Protein AF-A0AAX1QBM5-F1 (afdb_monomer)

Mean predicted aligned error: 14.65 Å

Radius of gyration: 23.43 Å; Cα contacts (8 Å, |Δi|>4): 46; chains: 1; bounding box: 60×43×33 Å

pLDDT: mean 76.25, std 11.76, range [45.41, 92.75]

Sequence (107 aa):
MDGIAGPLTLDKLDQVYKAAQQSREKPAVPEKEESLKETYAMKMCECVGDYQMNQLETIYREARQDKLLKDERWEKKVADKSITVGEVAFLDAILVHRLKCDYILKK

Organism: NCBI:txid135735

Solvent-accessible surface area (backbone atoms only — not comparable to full-atom values): 6271 Å² total; per-residue (Å²): 131,78,91,64,80,46,74,73,53,51,53,52,50,51,51,53,51,53,51,61,58,69,67,55,69,76,76,76,70,59,69,66,65,56,54,50,54,54,52,31,64,36,38,39,69,83,77,45,56,71,70,58,52,54,50,48,52,50,52,54,51,53,35,37,75,72,61,70,48,85,64,70,65,58,59,55,25,57,76,68,57,58,45,24,40,42,58,52,52,52,51,51,53,53,52,54,50,47,55,51,51,55,54,59,74,75,106

Secondary structure (DSSP, 8-state):
------HHHHHHHHHHHHHHHHT-------HHHHHHHHHHHSBHHHHS-HHHHHHHHHHHHHHHHTTS---THHHHHHHTT--BHHHHHHHHHHHHHHHHHHHHHT-

Structure (mmCIF, N/CA/C/O backbone):
data_AF-A0AAX1QBM5-F1
#
_entry.id   AF-A0AAX1QBM5-F1
#
loop_
_atom_site.group_PDB
_atom_site.id
_atom_site.type_symbol
_atom_site.label_atom_id
_atom_site.label_alt_id
_atom_site.label_comp_id
_atom_site.label_asym_id
_atom_site.label_entity_id
_atom_site.label_seq_id
_atom_site.pdbx_PDB_ins_code
_atom_site.Cartn_x
_atom_site.Cartn_y
_atom_site.Cartn_z
_atom_site.occupancy
_atom_site.B_iso_or_equiv
_atom_site.auth_seq_id
_atom_site.auth_comp_id
_atom_site.auth_asym_id
_atom_site.auth_atom_id
_atom_site.pdbx_PDB_model_num
ATOM 1 N N . MET A 1 1 ? 42.457 -31.553 14.629 1.00 45.41 1 MET A N 1
ATOM 2 C CA . MET A 1 1 ? 42.489 -30.248 13.940 1.00 45.41 1 MET A CA 1
ATOM 3 C C . MET A 1 1 ? 41.638 -29.313 14.767 1.00 45.41 1 MET A C 1
ATOM 5 O O . MET A 1 1 ? 40.422 -29.458 14.745 1.00 45.41 1 MET A O 1
ATOM 9 N N . ASP A 1 2 ? 42.261 -28.440 15.551 1.00 57.50 2 ASP A N 1
ATOM 10 C CA . ASP A 1 2 ? 41.534 -27.429 16.315 1.00 57.50 2 ASP A CA 1
ATOM 11 C C . ASP A 1 2 ? 40.987 -26.409 15.321 1.00 57.50 2 ASP A C 1
ATOM 13 O O . ASP A 1 2 ? 41.754 -25.773 14.602 1.00 57.50 2 ASP A O 1
ATOM 17 N N . GLY A 1 3 ? 39.659 -26.330 15.207 1.00 56.22 3 GLY A N 1
ATOM 18 C CA . GLY A 1 3 ? 38.915 -25.531 14.224 1.00 56.22 3 GLY A CA 1
ATOM 19 C C . GLY A 1 3 ? 39.043 -24.013 14.394 1.00 56.22 3 GLY A C 1
ATOM 20 O O . GLY A 1 3 ? 38.091 -23.282 14.143 1.00 56.22 3 GLY A O 1
ATOM 21 N N . ILE A 1 4 ? 40.200 -23.534 14.843 1.00 60.09 4 ILE A N 1
ATOM 22 C CA . ILE A 1 4 ? 40.535 -22.126 14.984 1.00 60.09 4 ILE A CA 1
ATOM 23 C C . ILE A 1 4 ? 41.279 -21.723 13.712 1.00 60.09 4 ILE A C 1
ATOM 25 O O . ILE A 1 4 ? 42.392 -22.180 13.445 1.00 60.09 4 ILE A O 1
ATOM 29 N N . ALA A 1 5 ? 40.650 -20.872 12.903 1.00 61.34 5 ALA A N 1
ATOM 30 C CA . ALA A 1 5 ? 41.299 -20.264 11.751 1.00 61.34 5 ALA A CA 1
ATOM 31 C C . ALA A 1 5 ? 42.477 -19.404 12.240 1.00 61.34 5 ALA A C 1
ATOM 33 O O . ALA A 1 5 ? 42.287 -18.310 12.764 1.00 61.34 5 ALA A O 1
ATOM 34 N N . GLY A 1 6 ? 43.698 -19.927 12.111 1.00 66.62 6 GLY A N 1
ATOM 35 C CA . GLY A 1 6 ? 44.917 -19.184 12.418 1.00 66.62 6 GLY A CA 1
ATOM 36 C C . GLY A 1 6 ? 45.175 -18.052 11.412 1.00 66.62 6 GLY A C 1
ATOM 37 O O . GLY A 1 6 ? 44.524 -17.993 10.365 1.00 66.62 6 GLY A O 1
ATOM 38 N N . PRO A 1 7 ? 46.166 -17.181 11.673 1.00 68.44 7 PRO A N 1
ATOM 39 C CA . PRO A 1 7 ? 46.473 -16.017 10.831 1.00 68.44 7 PRO A CA 1
ATOM 40 C C . PRO A 1 7 ? 46.691 -16.373 9.352 1.00 68.44 7 PRO A C 1
ATOM 42 O O . PRO A 1 7 ? 46.211 -15.684 8.460 1.00 68.44 7 PRO A O 1
ATOM 45 N N . LEU A 1 8 ? 47.313 -17.526 9.088 1.00 69.94 8 LEU A N 1
ATOM 46 C CA . LEU A 1 8 ? 47.537 -18.060 7.739 1.00 69.94 8 LEU A CA 1
ATOM 47 C C . LEU A 1 8 ? 46.241 -18.411 6.986 1.00 69.94 8 LEU A C 1
ATOM 49 O O . LEU A 1 8 ? 46.197 -18.334 5.759 1.00 69.94 8 LEU A O 1
ATOM 53 N N . THR A 1 9 ? 45.194 -18.827 7.700 1.00 69.50 9 THR A N 1
ATOM 54 C CA . THR A 1 9 ? 43.886 -19.148 7.111 1.00 69.50 9 THR A CA 1
ATOM 55 C C . THR A 1 9 ? 43.108 -17.871 6.799 1.00 69.50 9 THR A C 1
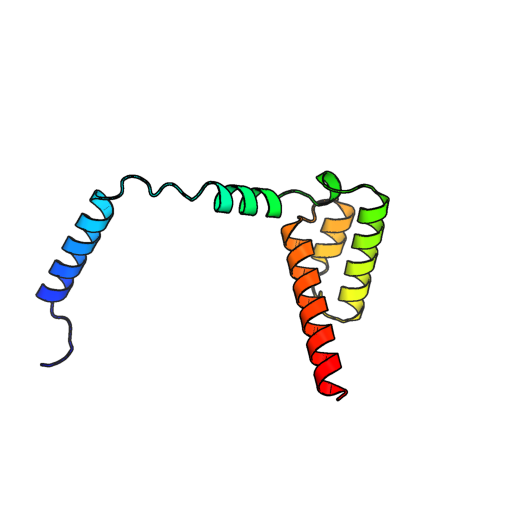ATOM 57 O O . THR A 1 9 ? 42.450 -17.800 5.765 1.00 69.50 9 THR A O 1
ATOM 60 N N . LEU A 1 10 ? 43.235 -16.848 7.651 1.00 70.00 10 LEU A N 1
ATOM 61 C CA . LEU A 1 10 ? 42.652 -15.520 7.439 1.00 70.00 10 LEU A CA 1
ATOM 62 C C . LEU A 1 10 ? 43.292 -14.791 6.249 1.00 70.00 10 LEU A C 1
ATOM 64 O O . LEU A 1 10 ? 42.562 -14.275 5.408 1.00 70.00 10 LEU A O 1
ATOM 68 N N . ASP A 1 11 ? 44.619 -14.839 6.106 1.00 76.62 11 ASP A N 1
ATOM 69 C CA . ASP A 1 11 ? 45.323 -14.225 4.967 1.00 76.62 11 ASP A CA 1
ATOM 70 C C . ASP A 1 11 ? 44.943 -14.865 3.626 1.00 76.62 11 ASP A C 1
ATOM 72 O O . ASP A 1 11 ? 44.772 -14.175 2.618 1.00 76.62 11 ASP A O 1
ATOM 76 N N . LYS A 1 12 ? 44.760 -16.192 3.598 1.00 75.88 12 LYS A N 1
ATOM 77 C CA . LYS A 1 12 ? 44.251 -16.884 2.404 1.00 75.88 12 LYS A CA 1
ATOM 78 C C . LYS A 1 12 ? 42.818 -16.471 2.081 1.00 75.88 12 LYS A C 1
ATOM 80 O O . LYS A 1 12 ? 42.492 -16.315 0.908 1.00 75.88 12 LYS A O 1
ATOM 85 N N . LEU A 1 13 ? 41.975 -16.275 3.096 1.00 71.62 13 LEU A N 1
ATOM 86 C CA . LEU A 1 13 ? 40.603 -15.808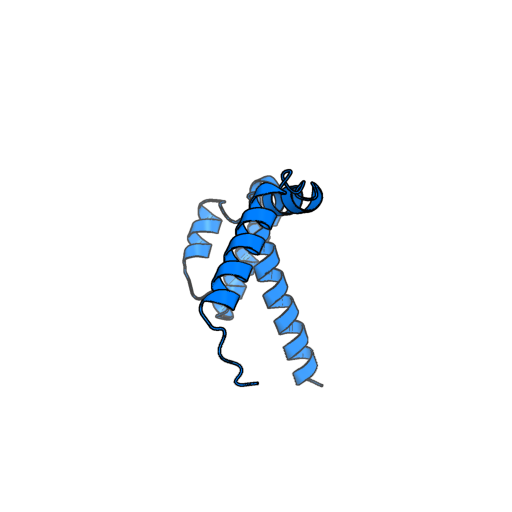 2.905 1.00 71.62 13 LEU A CA 1
ATOM 87 C C . LEU A 1 13 ? 40.571 -14.376 2.343 1.00 71.62 13 LEU A C 1
ATOM 89 O O . LEU A 1 13 ? 39.804 -14.105 1.423 1.00 71.62 13 LEU A O 1
ATOM 93 N N . ASP A 1 14 ? 41.434 -13.488 2.845 1.00 76.00 14 ASP A N 1
ATOM 94 C CA . ASP A 1 14 ? 41.548 -12.098 2.385 1.00 76.00 14 ASP A CA 1
ATOM 95 C C . ASP A 1 14 ? 42.079 -12.008 0.945 1.00 76.00 14 ASP A C 1
ATOM 97 O O . ASP A 1 14 ? 41.543 -11.257 0.128 1.00 76.00 14 ASP A O 1
ATOM 101 N N . GLN A 1 15 ? 43.063 -12.839 0.577 1.00 77.62 15 GLN A N 1
ATOM 102 C CA . GLN A 1 15 ? 43.527 -12.934 -0.813 1.00 77.62 15 GLN A CA 1
ATOM 103 C C . GLN A 1 15 ? 42.438 -13.447 -1.758 1.00 77.62 15 GLN A C 1
ATOM 105 O O . GLN A 1 15 ? 42.253 -12.881 -2.834 1.00 77.62 15 GLN A O 1
ATOM 110 N N . VAL A 1 16 ? 41.687 -14.479 -1.359 1.00 77.38 16 VAL A N 1
ATOM 111 C CA . VAL A 1 16 ? 40.568 -15.007 -2.157 1.00 77.38 16 VAL A CA 1
ATOM 112 C C . VAL A 1 16 ? 39.461 -13.962 -2.295 1.00 77.38 16 VAL A C 1
ATOM 114 O O . VAL A 1 16 ? 38.911 -13.795 -3.381 1.00 77.38 16 VAL A O 1
ATOM 117 N N . TYR A 1 17 ? 39.169 -13.207 -1.234 1.00 69.56 17 TYR A N 1
ATOM 118 C CA . TYR A 1 17 ? 38.182 -12.130 -1.260 1.00 69.56 17 TYR A CA 1
ATOM 119 C C . TYR A 1 17 ? 38.597 -10.989 -2.199 1.00 69.56 17 TYR A C 1
ATOM 121 O O . TYR A 1 17 ? 37.803 -10.554 -3.035 1.00 69.56 17 TYR A O 1
ATOM 129 N N . LYS A 1 18 ? 39.858 -10.545 -2.130 1.00 74.81 18 LYS A N 1
ATOM 130 C CA . LYS A 1 18 ? 40.405 -9.508 -3.021 1.00 74.81 18 LYS A CA 1
ATOM 131 C C . LYS A 1 18 ? 40.457 -9.965 -4.480 1.00 74.81 18 LYS A C 1
ATOM 133 O O . LYS A 1 18 ? 40.082 -9.197 -5.364 1.00 74.81 18 LYS A O 1
ATOM 138 N N . ALA A 1 19 ? 40.835 -11.219 -4.734 1.00 69.25 19 ALA A N 1
ATOM 139 C CA . ALA A 1 19 ? 40.812 -11.806 -6.073 1.00 69.25 19 ALA A CA 1
ATOM 140 C C . ALA A 1 19 ? 39.380 -11.902 -6.632 1.00 69.25 19 ALA A C 1
ATOM 142 O O . ALA A 1 19 ? 39.143 -11.525 -7.777 1.00 69.25 19 ALA A O 1
ATOM 143 N N . ALA A 1 20 ? 38.408 -12.305 -5.805 1.00 63.25 20 ALA A N 1
ATOM 144 C CA . ALA A 1 20 ? 36.994 -12.376 -6.181 1.00 63.25 20 ALA A CA 1
ATOM 145 C C . ALA A 1 20 ? 36.358 -10.995 -6.431 1.00 63.25 20 ALA A C 1
ATOM 147 O O . ALA A 1 20 ? 35.375 -10.888 -7.166 1.00 63.25 20 ALA A O 1
ATOM 148 N N . GLN A 1 21 ? 36.901 -9.931 -5.830 1.00 63.09 21 GLN A N 1
ATOM 149 C CA . GLN A 1 21 ? 36.490 -8.556 -6.115 1.00 63.09 21 GLN A CA 1
ATOM 150 C C . GLN A 1 21 ? 37.118 -8.000 -7.401 1.00 63.09 21 GLN A C 1
ATOM 152 O O . GLN A 1 21 ? 36.455 -7.234 -8.096 1.00 63.09 21 GLN A O 1
ATOM 157 N N . GLN A 1 22 ? 38.348 -8.397 -7.749 1.00 59.03 22 GLN A N 1
ATOM 158 C CA . GLN A 1 22 ? 39.010 -7.963 -8.988 1.00 59.03 22 GLN A CA 1
ATOM 159 C C . GLN A 1 22 ? 38.441 -8.631 -10.249 1.00 59.03 22 GLN A C 1
ATOM 161 O O . GLN A 1 22 ? 38.454 -8.019 -11.311 1.00 59.03 22 GLN A O 1
ATOM 166 N N . SER A 1 23 ? 37.874 -9.835 -10.140 1.00 53.75 23 SER A N 1
ATOM 167 C CA . SER A 1 23 ? 37.198 -10.528 -11.246 1.00 53.75 23 SER A CA 1
ATOM 168 C C . SER A 1 23 ? 35.729 -10.127 -11.439 1.00 53.75 23 SER A C 1
ATOM 170 O O . SER A 1 23 ? 35.003 -10.791 -12.177 1.00 53.75 23 SER A O 1
ATOM 172 N N . ARG A 1 24 ? 35.258 -9.050 -10.794 1.00 52.06 24 ARG A N 1
ATOM 173 C CA . ARG A 1 24 ? 33.950 -8.465 -11.107 1.00 52.06 24 ARG A CA 1
ATOM 174 C C . ARG A 1 24 ? 34.062 -7.590 -12.353 1.00 52.06 24 ARG A C 1
ATOM 176 O O . ARG A 1 24 ? 34.025 -6.364 -12.275 1.00 52.06 24 ARG A O 1
ATOM 183 N N . GLU A 1 25 ? 34.060 -8.229 -13.521 1.00 55.16 25 GLU A N 1
ATOM 184 C CA . GLU A 1 25 ? 33.153 -7.726 -14.553 1.00 55.16 25 GLU A CA 1
ATOM 185 C C . GLU A 1 25 ? 31.794 -7.546 -13.870 1.00 55.16 25 GLU A C 1
ATOM 187 O O . GLU A 1 25 ? 31.331 -8.445 -13.159 1.00 55.16 25 GLU A O 1
ATOM 192 N N . LYS A 1 26 ? 31.230 -6.334 -13.956 1.00 56.47 26 LYS A N 1
ATOM 193 C CA . LYS A 1 26 ? 29.931 -6.008 -13.359 1.00 56.47 26 LYS A CA 1
ATOM 194 C C . LYS A 1 26 ? 28.980 -7.174 -13.640 1.00 56.47 26 LYS A C 1
ATOM 196 O O . LYS A 1 26 ? 28.749 -7.448 -14.817 1.00 56.47 26 LYS A O 1
ATOM 201 N N . PRO A 1 27 ? 28.427 -7.854 -12.620 1.00 47.16 27 PRO A N 1
ATOM 202 C CA . PRO A 1 27 ? 27.357 -8.786 -12.896 1.00 47.16 27 PRO A CA 1
ATOM 203 C C . PRO A 1 27 ? 26.247 -7.944 -13.517 1.00 47.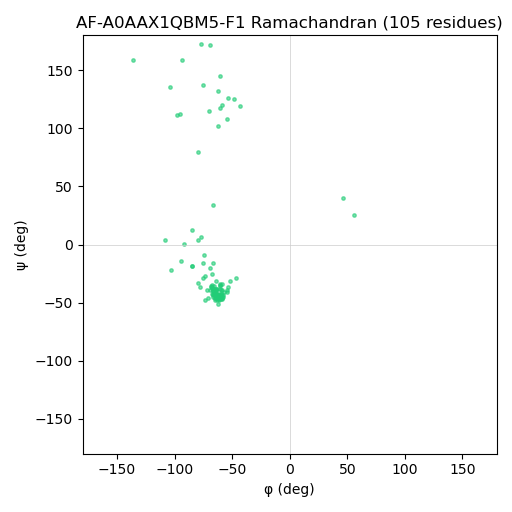16 27 PRO A C 1
ATOM 205 O O . PRO A 1 27 ? 25.780 -6.986 -12.897 1.00 47.16 27 PRO A O 1
ATOM 208 N N . ALA A 1 28 ? 25.908 -8.239 -14.772 1.00 55.12 28 ALA A N 1
ATOM 209 C CA . ALA A 1 28 ? 24.699 -7.726 -15.378 1.00 55.12 28 ALA A CA 1
ATOM 210 C C . ALA A 1 28 ? 23.566 -8.134 -14.436 1.00 55.12 28 ALA A C 1
ATOM 212 O O . ALA A 1 28 ? 23.268 -9.321 -14.286 1.00 55.12 28 ALA A O 1
ATOM 213 N N . VAL A 1 29 ? 23.013 -7.155 -13.719 1.00 55.31 29 VAL A N 1
ATOM 214 C CA . VAL A 1 29 ? 21.747 -7.332 -13.019 1.00 55.31 29 VAL A CA 1
ATOM 215 C C . VAL A 1 29 ? 20.787 -7.827 -14.099 1.00 55.31 29 VAL A C 1
ATOM 217 O O . VAL A 1 29 ? 20.745 -7.219 -15.171 1.00 55.31 29 VAL A O 1
ATOM 220 N N . PRO A 1 30 ? 20.098 -8.966 -13.920 1.00 54.47 30 PRO A N 1
ATOM 221 C CA . PRO A 1 30 ? 19.167 -9.417 -14.938 1.00 54.47 30 PRO A CA 1
ATOM 222 C C . PRO A 1 30 ? 18.139 -8.296 -15.116 1.00 54.47 30 PRO A C 1
ATOM 224 O O . PRO A 1 30 ? 17.473 -7.942 -14.148 1.00 54.47 30 PRO A O 1
ATOM 227 N N . GLU A 1 31 ? 18.019 -7.730 -16.323 1.00 59.03 31 GLU A N 1
ATOM 228 C CA . GLU A 1 31 ? 17.173 -6.556 -16.637 1.00 59.03 31 GLU A CA 1
ATOM 229 C C . GLU A 1 31 ? 15.751 -6.665 -16.045 1.00 59.03 31 GLU A C 1
ATOM 231 O O . GLU A 1 31 ? 15.125 -5.676 -15.664 1.00 59.03 31 GLU A O 1
ATOM 236 N N . LYS A 1 32 ? 15.250 -7.896 -15.880 1.00 59.69 32 LYS A N 1
ATOM 237 C CA . LYS A 1 32 ? 13.981 -8.201 -15.207 1.00 59.69 32 LYS A CA 1
ATOM 238 C C . LYS A 1 32 ? 13.906 -7.753 -13.746 1.00 59.69 32 LYS A C 1
ATOM 240 O O . LYS A 1 32 ? 12.867 -7.255 -13.326 1.00 59.69 32 LYS A O 1
ATOM 245 N N . GLU A 1 33 ? 14.951 -7.952 -12.955 1.00 62.25 33 GLU A N 1
ATOM 246 C CA . GLU A 1 33 ? 14.931 -7.655 -11.519 1.00 62.25 33 GLU A CA 1
ATOM 247 C C . GLU A 1 33 ? 15.014 -6.144 -11.252 1.00 62.25 33 GLU A C 1
ATOM 249 O O . GLU A 1 33 ? 14.438 -5.646 -10.284 1.00 62.25 33 GLU A O 1
ATOM 254 N N . GLU A 1 34 ? 15.661 -5.407 -12.155 1.00 68.25 34 GLU A N 1
ATOM 255 C CA . GLU A 1 34 ? 15.701 -3.944 -12.153 1.00 68.25 34 GLU A CA 1
ATOM 256 C C . GLU A 1 34 ? 14.328 -3.365 -12.542 1.00 68.25 34 GLU A C 1
ATOM 258 O O . GLU A 1 34 ? 13.759 -2.585 -11.778 1.00 68.25 34 GLU A O 1
ATOM 263 N N . SER A 1 35 ? 13.701 -3.889 -13.605 1.00 76.25 35 SER A N 1
ATOM 264 C CA . SER A 1 35 ? 12.352 -3.471 -14.034 1.00 76.25 35 SER A CA 1
ATOM 265 C C . SER A 1 35 ? 11.251 -3.707 -12.983 1.00 76.25 35 SER A C 1
ATOM 267 O O . SER A 1 35 ? 10.310 -2.920 -12.852 1.00 76.25 35 SER A O 1
ATOM 269 N N . LEU A 1 36 ? 11.363 -4.774 -12.183 1.00 79.75 36 LEU A N 1
ATOM 270 C CA . LEU A 1 36 ? 10.419 -5.073 -11.100 1.00 79.75 36 LEU A CA 1
ATOM 271 C C . LEU A 1 36 ? 10.576 -4.108 -9.921 1.00 79.75 36 LEU A C 1
ATOM 273 O O . LEU A 1 36 ? 9.581 -3.676 -9.341 1.00 79.75 36 LEU A O 1
ATOM 277 N N . LYS A 1 37 ? 11.815 -3.746 -9.573 1.00 83.88 37 LYS A N 1
ATOM 278 C CA . LYS A 1 37 ? 12.088 -2.756 -8.522 1.00 83.88 37 LYS A CA 1
ATOM 279 C C . LYS A 1 37 ? 11.568 -1.380 -8.910 1.00 83.88 37 LYS A C 1
ATOM 281 O O . LYS A 1 37 ? 10.939 -0.724 -8.083 1.00 83.88 37 LYS A O 1
ATOM 286 N N . GLU A 1 38 ? 11.782 -0.980 -10.159 1.00 85.69 38 GLU A N 1
ATOM 287 C CA . GLU A 1 38 ? 11.220 0.254 -10.710 1.00 85.69 38 GLU A CA 1
ATOM 288 C C . GLU A 1 38 ? 9.693 0.233 -10.642 1.00 85.69 38 GLU A C 1
ATOM 290 O O . GLU A 1 38 ? 9.085 1.165 -10.119 1.00 85.69 38 GLU A O 1
ATOM 295 N N . THR A 1 39 ? 9.076 -0.879 -11.051 1.00 86.12 39 THR A N 1
ATOM 296 C CA . THR A 1 39 ? 7.620 -1.053 -10.996 1.00 86.12 39 THR A CA 1
ATOM 297 C C . THR A 1 39 ? 7.072 -0.906 -9.578 1.00 86.12 39 THR A C 1
ATOM 299 O O . THR A 1 39 ? 6.082 -0.210 -9.370 1.00 86.12 39 THR A O 1
ATOM 302 N N . TYR A 1 40 ? 7.719 -1.507 -8.577 1.00 88.12 40 TYR A N 1
ATOM 303 C CA . TYR A 1 40 ? 7.279 -1.392 -7.184 1.00 88.12 40 TYR A CA 1
ATOM 304 C C . TYR A 1 40 ? 7.472 -0.001 -6.577 1.00 88.12 40 TYR A C 1
ATOM 306 O O . TYR A 1 40 ? 6.811 0.319 -5.582 1.00 88.12 40 TYR A O 1
ATOM 314 N N . ALA A 1 41 ? 8.345 0.818 -7.160 1.00 90.12 41 ALA A N 1
ATOM 315 C CA . ALA A 1 41 ? 8.556 2.201 -6.756 1.00 90.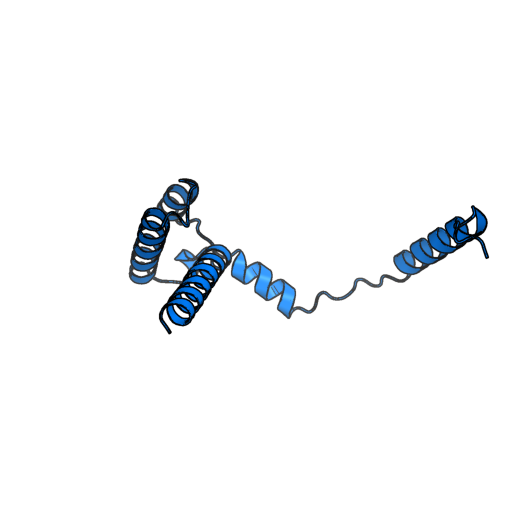12 41 ALA A CA 1
ATOM 316 C C . ALA A 1 41 ? 7.564 3.180 -7.408 1.00 90.12 41 ALA A C 1
ATOM 318 O O . ALA A 1 41 ? 7.388 4.281 -6.884 1.00 90.12 41 ALA A O 1
ATOM 319 N N . MET A 1 42 ? 6.900 2.794 -8.505 1.00 91.19 42 MET A N 1
ATOM 320 C CA . MET A 1 42 ? 5.899 3.635 -9.171 1.00 91.19 42 MET A CA 1
ATOM 321 C C . MET A 1 42 ? 4.730 3.957 -8.243 1.00 91.19 42 MET A C 1
ATOM 323 O O . MET A 1 42 ? 4.308 3.116 -7.438 1.00 91.19 42 MET A O 1
ATOM 327 N N . LYS A 1 43 ? 4.175 5.166 -8.371 1.00 91.44 43 LYS A N 1
ATOM 328 C CA . LYS A 1 43 ? 2.996 5.554 -7.596 1.00 91.44 43 LYS A CA 1
ATOM 329 C C . LYS A 1 43 ? 1.765 4.887 -8.177 1.00 91.44 43 LYS A C 1
ATOM 331 O O . LYS A 1 43 ? 1.546 4.897 -9.383 1.00 91.44 43 LYS A O 1
ATOM 336 N N . MET A 1 44 ? 0.898 4.382 -7.310 1.00 88.94 44 MET A N 1
ATOM 337 C CA . MET A 1 44 ? -0.297 3.670 -7.748 1.00 88.94 44 MET A CA 1
ATOM 338 C C . MET A 1 44 ? -1.212 4.559 -8.603 1.00 88.94 44 MET A C 1
ATOM 340 O O . MET A 1 44 ? -1.760 4.094 -9.597 1.00 88.94 44 MET A O 1
ATOM 344 N N . CYS A 1 45 ? -1.301 5.857 -8.296 1.00 87.62 45 CYS A N 1
ATOM 345 C CA . CYS A 1 45 ? -2.092 6.815 -9.074 1.00 87.62 45 CYS A CA 1
ATOM 346 C C . CYS A 1 45 ? -1.572 7.064 -10.499 1.00 87.62 45 CYS A C 1
ATOM 348 O O . CYS A 1 45 ? -2.292 7.635 -11.308 1.00 87.62 45 CYS A O 1
ATOM 350 N N . GLU A 1 46 ? -0.331 6.679 -10.807 1.00 88.38 46 GLU A N 1
ATOM 351 C CA . GLU A 1 46 ? 0.228 6.730 -12.165 1.00 88.38 46 GLU A CA 1
ATOM 352 C C . GLU A 1 46 ? -0.153 5.473 -12.965 1.00 88.38 46 GLU A C 1
ATOM 354 O O . GLU A 1 46 ? -0.100 5.476 -14.193 1.00 88.38 46 GLU A O 1
ATOM 359 N N . CYS A 1 47 ? -0.563 4.404 -12.276 1.00 85.81 47 CYS A N 1
ATOM 360 C CA . CYS A 1 47 ? -0.893 3.109 -12.865 1.00 85.81 47 CYS A CA 1
ATOM 361 C C . CYS A 1 47 ? -2.404 2.853 -12.976 1.00 85.81 47 CYS A C 1
ATOM 363 O O . CYS A 1 47 ? -2.815 1.997 -13.759 1.00 85.81 47 CYS A O 1
ATOM 365 N N . VAL A 1 48 ? -3.238 3.542 -12.187 1.00 84.06 48 VAL A N 1
ATOM 366 C CA . VAL A 1 48 ? -4.689 3.304 -12.134 1.00 84.06 48 VAL A CA 1
ATOM 367 C C . VAL A 1 48 ? -5.505 4.596 -12.138 1.00 84.06 48 VAL A C 1
ATOM 369 O O . VAL A 1 48 ? -5.011 5.663 -11.788 1.00 84.06 48 VAL A O 1
ATOM 372 N N . GLY A 1 49 ? -6.779 4.492 -12.524 1.00 83.56 49 GLY A N 1
ATOM 373 C CA . GLY A 1 49 ? -7.719 5.613 -12.510 1.00 83.56 49 GLY A CA 1
ATOM 374 C C . GLY A 1 49 ? -8.252 5.959 -11.114 1.00 83.56 49 GLY A C 1
ATOM 375 O O . GLY A 1 49 ? -8.058 5.230 -10.139 1.00 83.56 49 GLY A O 1
ATOM 376 N N . ASP A 1 50 ? -8.987 7.070 -11.028 1.00 82.38 50 ASP A N 1
ATOM 377 C CA . ASP A 1 50 ? -9.508 7.601 -9.758 1.00 82.38 50 ASP A CA 1
ATOM 378 C C . ASP A 1 50 ? -10.447 6.625 -9.029 1.00 82.38 50 ASP A C 1
ATOM 380 O O . ASP A 1 50 ? -10.426 6.540 -7.803 1.00 82.38 50 ASP A O 1
ATOM 384 N N . TYR A 1 51 ? -11.239 5.835 -9.764 1.00 82.06 51 TYR A N 1
ATOM 385 C CA . TYR A 1 51 ? -12.101 4.814 -9.158 1.00 82.06 51 TYR A CA 1
ATOM 386 C C . TYR A 1 51 ? -11.286 3.779 -8.373 1.00 82.06 51 TYR A C 1
ATOM 388 O O . TYR A 1 51 ? -11.611 3.464 -7.229 1.00 82.06 51 TYR A O 1
ATOM 396 N N . GLN A 1 52 ? -10.206 3.276 -8.968 1.00 83.06 52 GLN A N 1
ATOM 397 C CA . GLN A 1 52 ? -9.321 2.305 -8.334 1.00 83.06 52 GLN A CA 1
ATOM 398 C C . GLN A 1 52 ? -8.564 2.922 -7.152 1.00 83.06 52 GLN A C 1
ATOM 400 O O . GLN A 1 52 ? -8.369 2.249 -6.142 1.00 83.06 52 GLN A O 1
ATOM 405 N N . MET A 1 53 ? -8.196 4.204 -7.229 1.00 85.12 53 MET A N 1
ATOM 406 C CA . MET A 1 53 ? -7.604 4.918 -6.093 1.00 85.12 53 MET A CA 1
ATOM 407 C C . MET A 1 53 ? -8.575 5.047 -4.909 1.00 85.12 53 MET A C 1
ATOM 409 O O . MET A 1 53 ? -8.168 4.855 -3.766 1.00 85.12 53 MET A O 1
ATOM 413 N N . ASN A 1 54 ? -9.864 5.286 -5.160 1.00 84.44 54 ASN A N 1
ATOM 414 C CA . ASN A 1 54 ? -10.881 5.329 -4.100 1.00 84.44 54 ASN A CA 1
ATOM 415 C C . ASN A 1 54 ? -11.125 3.947 -3.464 1.00 84.44 54 ASN A C 1
ATOM 417 O O . ASN A 1 54 ? -11.350 3.834 -2.255 1.00 84.44 54 ASN A O 1
ATOM 421 N N . GLN A 1 55 ? -11.054 2.878 -4.265 1.00 83.44 55 GLN A N 1
ATOM 422 C CA . GLN A 1 55 ? -11.088 1.507 -3.746 1.00 83.44 55 GLN A CA 1
ATOM 423 C C . GLN A 1 55 ? -9.874 1.230 -2.853 1.00 83.44 55 GLN A C 1
ATOM 425 O O . GLN A 1 55 ? 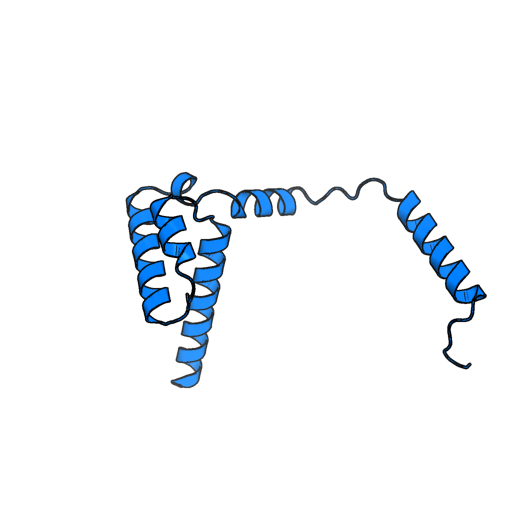-10.020 0.678 -1.765 1.00 83.44 55 GLN A O 1
ATOM 430 N N . LEU A 1 56 ? -8.688 1.685 -3.265 1.00 85.12 56 LEU A N 1
ATOM 431 C CA . LEU A 1 56 ? -7.469 1.549 -2.476 1.00 85.12 56 LEU A CA 1
ATOM 432 C C . LEU A 1 56 ? -7.599 2.228 -1.109 1.00 85.12 56 LEU A C 1
ATOM 434 O O . LEU A 1 56 ? -7.284 1.627 -0.088 1.00 85.12 56 LEU A O 1
ATOM 438 N N . GLU A 1 57 ? -8.112 3.456 -1.070 1.00 85.00 57 GLU A N 1
ATOM 439 C CA . GLU A 1 57 ? -8.351 4.164 0.188 1.00 85.00 57 GLU A CA 1
ATOM 440 C C . GLU A 1 57 ? -9.280 3.377 1.127 1.00 85.00 57 GLU A C 1
ATOM 442 O O . GLU A 1 57 ? -9.022 3.297 2.329 1.00 85.00 57 GLU A O 1
ATOM 447 N N . THR A 1 58 ? -10.329 2.754 0.584 1.00 85.31 58 THR A N 1
ATOM 448 C CA . THR A 1 58 ? -11.242 1.894 1.353 1.00 85.31 58 THR A CA 1
ATOM 449 C C . THR A 1 58 ? -10.509 0.695 1.959 1.00 85.31 58 THR A C 1
ATOM 451 O O . THR A 1 58 ? -10.601 0.478 3.166 1.00 85.31 58 THR A O 1
ATOM 454 N N . ILE A 1 59 ? -9.699 -0.014 1.166 1.00 83.88 59 ILE A N 1
ATOM 455 C CA . ILE A 1 59 ? -8.914 -1.174 1.627 1.00 83.88 59 ILE A CA 1
ATOM 456 C C . ILE A 1 59 ? -7.980 -0.786 2.781 1.00 83.88 59 ILE A C 1
ATOM 458 O O . ILE A 1 59 ? -7.881 -1.495 3.783 1.00 83.88 59 ILE A O 1
ATOM 462 N N . TYR A 1 60 ? -7.303 0.358 2.679 1.00 85.31 60 TYR A N 1
ATOM 463 C CA . TYR A 1 60 ? -6.414 0.817 3.745 1.00 85.31 60 TYR A CA 1
ATOM 464 C C . TYR A 1 60 ? -7.176 1.225 5.021 1.00 85.31 60 TYR A C 1
ATOM 466 O O . TYR A 1 60 ? -6.704 0.941 6.127 1.00 85.31 60 TYR A O 1
ATOM 474 N N . ARG A 1 61 ? -8.370 1.830 4.899 1.00 84.31 61 ARG A N 1
ATOM 475 C CA . ARG A 1 61 ? -9.245 2.109 6.055 1.00 84.31 61 ARG A CA 1
ATOM 476 C C . ARG A 1 61 ? -9.662 0.823 6.766 1.00 84.31 61 ARG A C 1
ATOM 478 O O . ARG A 1 61 ? -9.566 0.759 7.991 1.00 84.31 61 ARG A O 1
ATOM 485 N N . GLU A 1 62 ? -10.087 -0.193 6.021 1.00 83.69 62 GLU A N 1
ATOM 486 C CA . GLU A 1 62 ? -10.458 -1.505 6.568 1.00 83.69 62 GLU A CA 1
ATOM 487 C C . GLU A 1 62 ? -9.258 -2.170 7.257 1.00 83.69 62 GLU A C 1
ATOM 489 O O . GLU A 1 62 ? -9.347 -2.586 8.413 1.00 83.69 62 GLU A O 1
ATOM 494 N N . ALA A 1 63 ? -8.079 -2.137 6.628 1.00 82.56 63 ALA A N 1
ATOM 495 C CA . ALA A 1 63 ? -6.852 -2.641 7.238 1.00 82.56 63 ALA A CA 1
ATOM 496 C C . ALA A 1 63 ? -6.502 -1.923 8.561 1.00 82.56 63 ALA A C 1
ATOM 498 O O . ALA A 1 63 ? -5.988 -2.542 9.500 1.00 82.56 63 ALA A O 1
ATOM 499 N N . ARG A 1 64 ? -6.794 -0.622 8.696 1.00 82.06 64 ARG A N 1
ATOM 500 C CA . ARG A 1 64 ? -6.636 0.093 9.976 1.00 82.06 64 ARG A CA 1
ATOM 501 C C . ARG A 1 64 ? -7.632 -0.400 11.030 1.00 82.06 64 ARG A C 1
ATOM 503 O O . ARG A 1 64 ? -7.229 -0.606 12.177 1.00 82.06 64 ARG A O 1
ATOM 510 N N . GLN A 1 65 ? -8.896 -0.620 10.665 1.00 81.75 65 GLN A N 1
ATOM 511 C CA . GLN A 1 65 ? -9.915 -1.166 11.576 1.00 81.75 65 GLN A CA 1
ATOM 512 C C . GLN A 1 65 ? -9.519 -2.555 12.099 1.00 81.75 65 GLN A C 1
ATOM 514 O O . GLN A 1 65 ? -9.609 -2.816 13.301 1.00 81.75 65 GLN A O 1
ATOM 519 N N . ASP A 1 66 ? -8.934 -3.380 11.233 1.00 77.88 66 ASP A N 1
ATOM 520 C CA . ASP A 1 66 ? -8.413 -4.713 11.555 1.00 77.88 66 ASP A CA 1
ATOM 521 C C . ASP A 1 66 ? -7.065 -4.699 12.298 1.00 77.88 66 ASP A C 1
ATOM 523 O O . ASP A 1 66 ? -6.440 -5.746 12.529 1.00 77.88 66 ASP A O 1
ATOM 527 N N . LYS A 1 67 ? -6.589 -3.503 12.679 1.00 81.44 67 LYS A N 1
ATOM 528 C CA . LYS A 1 67 ? -5.321 -3.258 13.384 1.00 81.44 67 LYS A CA 1
ATOM 529 C C . LYS A 1 67 ? -4.101 -3.829 12.645 1.00 81.44 67 LYS A C 1
ATOM 531 O O . LYS A 1 67 ? -3.083 -4.133 13.276 1.00 81.44 67 LYS A O 1
ATOM 536 N N . LEU A 1 68 ? -4.201 -3.983 11.321 1.00 77.38 68 LEU A N 1
ATOM 537 C CA . LEU A 1 68 ? -3.096 -4.364 10.436 1.00 77.38 68 LEU A CA 1
ATOM 538 C C . LEU A 1 68 ? -2.133 -3.201 10.261 1.00 77.38 68 LEU A C 1
ATOM 540 O O . LEU A 1 68 ? -0.923 -3.351 10.417 1.00 77.38 68 LEU A O 1
ATOM 544 N N . LEU A 1 69 ? -2.698 -2.031 9.982 1.00 77.94 69 LEU A N 1
ATOM 545 C CA . LEU A 1 69 ? -1.963 -0.787 9.880 1.00 77.94 69 LEU A CA 1
ATOM 546 C C . LEU A 1 69 ? -2.098 -0.044 11.203 1.00 77.94 69 LEU A C 1
ATOM 548 O O . LEU A 1 69 ? -3.178 0.405 11.579 1.00 77.94 69 LEU A O 1
ATOM 552 N N . LYS A 1 70 ? -0.985 0.045 11.930 1.00 75.31 70 LYS A N 1
ATOM 553 C CA . LYS A 1 70 ? -0.909 0.757 13.214 1.00 75.31 70 LYS A CA 1
ATOM 554 C C . LYS A 1 70 ? -0.430 2.202 13.069 1.00 75.31 70 LYS A C 1
ATOM 556 O O . LYS A 1 70 ? -0.537 2.965 14.019 1.00 75.31 70 LYS A O 1
ATOM 561 N N . ASP A 1 71 ? 0.125 2.547 11.912 1.00 78.19 71 ASP A N 1
ATOM 562 C CA . ASP A 1 71 ? 0.758 3.836 11.638 1.00 78.19 71 ASP A CA 1
ATOM 563 C C . ASP A 1 71 ? -0.168 4.713 10.782 1.00 78.19 71 ASP A C 1
ATOM 565 O O . ASP A 1 71 ? -0.722 4.232 9.801 1.00 78.19 71 ASP A O 1
ATOM 569 N N . GLU A 1 72 ? -0.317 5.994 11.117 1.00 77.75 72 GLU A N 1
ATOM 570 C CA . GLU A 1 72 ? -1.126 6.967 10.363 1.00 77.75 72 GLU A CA 1
ATOM 571 C C . GLU A 1 72 ? -0.459 7.415 9.057 1.00 77.75 72 GLU A C 1
ATOM 573 O O . GLU A 1 72 ? -1.085 8.066 8.219 1.00 77.75 72 GLU A O 1
ATOM 578 N N . ARG A 1 73 ? 0.812 7.045 8.840 1.00 83.19 73 ARG A N 1
ATOM 579 C CA . ARG A 1 73 ? 1.552 7.359 7.609 1.00 83.19 73 ARG A CA 1
ATOM 580 C C . ARG A 1 73 ? 0.809 6.963 6.336 1.00 83.19 73 ARG A C 1
ATOM 582 O O . ARG A 1 73 ? 0.995 7.637 5.326 1.00 83.19 73 ARG A O 1
ATOM 589 N N . TRP A 1 74 ? -0.008 5.908 6.353 1.00 82.94 74 TRP A N 1
ATOM 590 C CA . TRP A 1 74 ? -0.746 5.500 5.158 1.00 82.94 74 TRP A CA 1
ATOM 591 C C . TRP A 1 74 ? -1.817 6.522 4.758 1.00 82.94 74 TRP A C 1
ATOM 593 O O . TRP A 1 74 ? -1.952 6.780 3.570 1.00 82.94 74 TRP A O 1
ATOM 603 N N . GLU A 1 75 ? -2.512 7.164 5.706 1.00 83.44 75 GLU A N 1
ATOM 604 C CA . GLU A 1 75 ? -3.547 8.170 5.399 1.00 83.44 75 GLU A CA 1
ATOM 605 C C . GLU A 1 75 ? -2.929 9.368 4.693 1.00 83.44 75 GLU A C 1
ATOM 607 O O . GLU A 1 75 ? -3.421 9.814 3.657 1.00 83.44 75 GLU A O 1
ATOM 612 N N . LYS A 1 76 ? -1.778 9.822 5.200 1.00 88.44 76 LYS A N 1
ATOM 613 C CA . LYS A 1 76 ? -1.000 10.871 4.548 1.00 88.44 76 LYS A CA 1
ATOM 614 C C . LYS A 1 76 ? -0.570 10.452 3.141 1.00 88.44 76 LYS A C 1
ATOM 616 O O . LYS A 1 76 ? -0.675 11.240 2.210 1.00 88.44 76 LYS A O 1
ATOM 621 N N . LYS A 1 77 ? -0.130 9.205 2.957 1.00 88.38 77 LYS A N 1
ATOM 622 C CA . LYS A 1 77 ? 0.272 8.709 1.636 1.00 88.38 77 LYS A CA 1
ATOM 623 C C . LYS A 1 77 ? -0.892 8.584 0.652 1.00 88.38 77 LYS A C 1
ATOM 625 O O . LYS A 1 77 ? -0.685 8.870 -0.525 1.00 88.38 77 LYS A O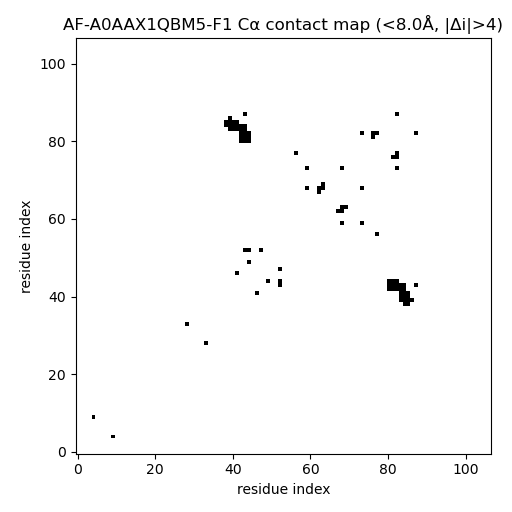 1
ATOM 630 N N . VAL A 1 78 ? -2.086 8.184 1.101 1.00 85.00 78 VAL A N 1
ATOM 631 C CA . VAL A 1 78 ? -3.302 8.192 0.267 1.00 85.00 78 VAL A CA 1
ATOM 632 C C . VAL A 1 78 ? -3.627 9.625 -0.150 1.00 85.00 78 VAL A C 1
ATOM 634 O O . VAL A 1 78 ? -3.781 9.886 -1.343 1.00 85.00 78 VAL A O 1
ATOM 637 N N . ALA A 1 79 ? -3.677 10.553 0.813 1.00 85.38 79 ALA A N 1
ATOM 638 C CA . ALA A 1 79 ? -4.009 11.956 0.571 1.00 85.38 79 ALA A CA 1
ATOM 639 C C . ALA A 1 79 ? -3.018 12.625 -0.395 1.00 85.38 79 ALA A C 1
ATOM 641 O O . ALA A 1 79 ? -3.424 13.278 -1.355 1.00 85.38 79 ALA A O 1
ATOM 642 N N . ASP A 1 80 ? -1.722 12.378 -0.200 1.00 89.94 80 ASP A N 1
ATOM 643 C CA . ASP A 1 80 ? -0.643 12.906 -1.040 1.00 89.94 80 ASP A CA 1
ATOM 644 C C . ASP A 1 80 ? -0.466 12.109 -2.355 1.00 89.94 80 ASP A C 1
ATOM 646 O O . ASP A 1 80 ? 0.476 12.364 -3.110 1.00 89.94 80 ASP A O 1
ATOM 650 N N . LYS A 1 81 ? -1.327 11.110 -2.626 1.00 85.25 81 LYS A N 1
ATOM 651 C CA . LYS A 1 81 ? -1.244 10.169 -3.762 1.00 85.25 81 LYS A CA 1
ATOM 652 C C . LYS A 1 81 ? 0.169 9.588 -3.960 1.00 85.25 81 LYS A C 1
ATOM 654 O O . LYS A 1 81 ? 0.657 9.454 -5.078 1.00 85.25 81 LYS A O 1
ATOM 659 N N . SER A 1 82 ? 0.852 9.264 -2.863 1.00 90.50 82 SER A N 1
ATOM 660 C CA . SER A 1 82 ? 2.252 8.807 -2.849 1.00 90.50 82 SER A CA 1
ATOM 661 C C . SER A 1 82 ? 2.430 7.320 -2.531 1.00 90.50 82 SER A C 1
ATOM 663 O O . SER A 1 82 ? 3.565 6.855 -2.448 1.00 90.50 82 SER A O 1
ATOM 665 N N . ILE A 1 83 ? 1.334 6.568 -2.377 1.00 90.69 83 ILE A N 1
ATOM 666 C CA . ILE A 1 83 ? 1.381 5.108 -2.214 1.00 90.69 83 ILE A CA 1
ATOM 667 C C . ILE A 1 83 ? 1.975 4.466 -3.461 1.00 90.69 83 ILE A C 1
ATOM 669 O O . ILE A 1 83 ? 1.537 4.758 -4.577 1.00 90.69 83 ILE A O 1
ATOM 673 N N . THR A 1 84 ? 2.933 3.562 -3.267 1.00 92.75 84 THR A N 1
ATOM 674 C CA . THR A 1 84 ? 3.558 2.837 -4.376 1.00 92.75 84 THR A CA 1
ATOM 675 C C . THR A 1 84 ? 2.893 1.493 -4.651 1.00 92.75 84 THR A C 1
ATOM 677 O O . THR A 1 84 ? 2.268 0.897 -3.772 1.00 92.75 84 THR A O 1
ATOM 680 N N . VAL A 1 85 ? 3.076 0.968 -5.865 1.00 88.50 85 VAL A N 1
ATOM 681 C CA . VAL A 1 85 ? 2.598 -0.371 -6.258 1.00 88.50 85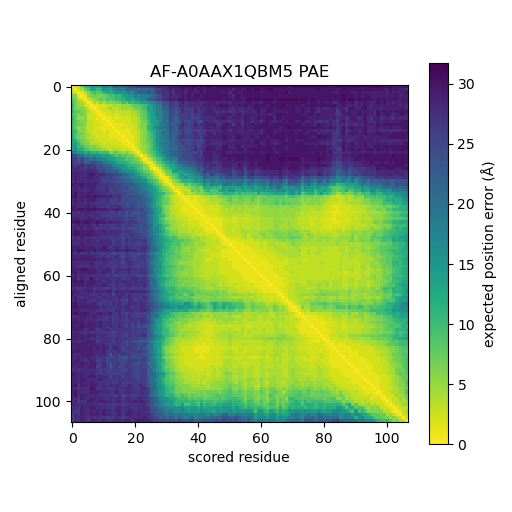 VAL A CA 1
ATOM 682 C C . VAL A 1 85 ? 3.112 -1.453 -5.298 1.00 88.50 85 VAL A C 1
ATOM 684 O O . VAL A 1 85 ? 2.370 -2.365 -4.935 1.00 88.50 85 VAL A O 1
ATOM 687 N N . GLY A 1 86 ? 4.364 -1.345 -4.840 1.00 87.50 86 GLY A N 1
ATOM 688 C CA . GLY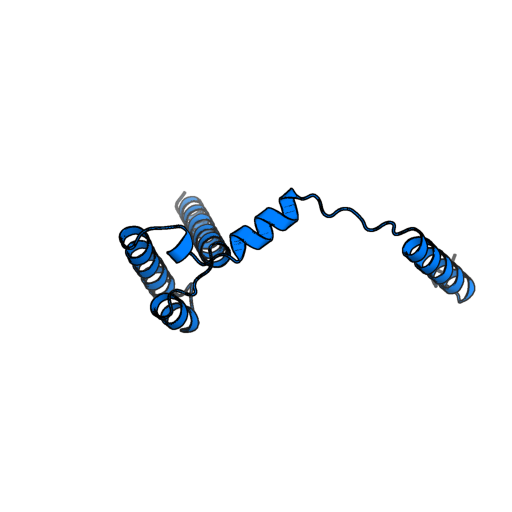 A 1 86 ? 4.949 -2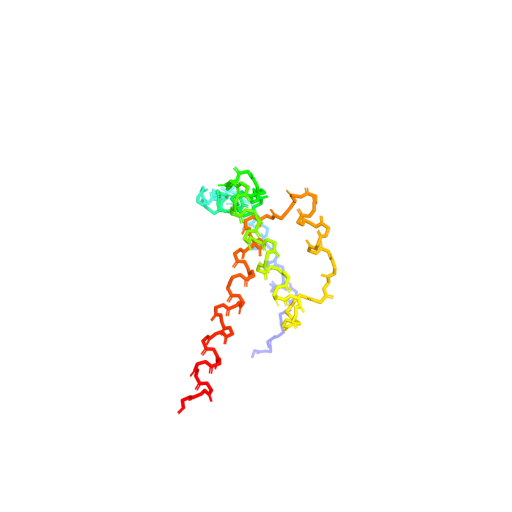.289 -3.884 1.00 87.50 86 GLY A CA 1
ATOM 689 C C . GLY A 1 86 ? 4.258 -2.286 -2.520 1.00 87.50 86 GLY A C 1
ATOM 690 O O . GLY A 1 86 ? 4.055 -3.349 -1.934 1.00 87.50 86 GLY A O 1
ATOM 691 N N . GLU A 1 87 ? 3.847 -1.116 -2.026 1.00 88.56 87 GLU A N 1
ATOM 692 C CA . GLU A 1 87 ? 3.121 -1.008 -0.755 1.00 88.56 87 GLU A CA 1
ATOM 693 C C . GLU A 1 87 ? 1.732 -1.646 -0.836 1.00 88.56 87 GLU A C 1
ATOM 695 O O . GLU A 1 87 ? 1.325 -2.345 0.094 1.00 88.56 87 GLU A O 1
ATOM 700 N N . VAL A 1 88 ? 1.037 -1.462 -1.962 1.00 88.00 88 VAL A N 1
ATOM 701 C CA . VAL A 1 88 ? -0.263 -2.100 -2.213 1.00 88.00 88 VAL A CA 1
ATOM 702 C C . VAL A 1 88 ? -0.117 -3.617 -2.298 1.00 88.00 88 VAL A C 1
ATOM 704 O O . VAL A 1 88 ? -0.854 -4.341 -1.632 1.00 88.00 88 VAL A O 1
ATOM 707 N N . ALA A 1 89 ? 0.861 -4.106 -3.066 1.00 85.81 89 ALA A N 1
ATOM 708 C CA . ALA A 1 89 ? 1.115 -5.537 -3.217 1.00 85.81 89 ALA A CA 1
ATOM 709 C C . ALA A 1 89 ? 1.466 -6.209 -1.879 1.00 85.81 89 ALA A C 1
ATOM 711 O O . ALA A 1 89 ? 1.033 -7.328 -1.602 1.00 85.81 89 ALA A O 1
ATOM 712 N N . PHE A 1 90 ? 2.224 -5.519 -1.023 1.00 86.25 90 PHE A N 1
ATOM 713 C CA . PHE A 1 90 ? 2.547 -6.013 0.310 1.00 86.25 90 PHE A CA 1
ATOM 714 C C . PHE A 1 90 ? 1.309 -6.097 1.214 1.00 86.25 90 PHE A C 1
ATOM 716 O O . PHE A 1 90 ? 1.128 -7.096 1.914 1.00 86.25 90 PHE A O 1
ATOM 723 N N . LEU A 1 91 ? 0.439 -5.080 1.184 1.00 84.69 91 LEU A N 1
ATOM 724 C CA . LEU A 1 91 ? -0.805 -5.086 1.954 1.00 84.69 91 LEU A CA 1
ATOM 725 C C . LEU A 1 91 ? -1.739 -6.222 1.508 1.00 84.69 91 LEU A C 1
ATOM 727 O O . LEU A 1 91 ? -2.241 -6.960 2.357 1.00 84.69 91 LEU A O 1
ATOM 731 N N . ASP A 1 92 ? -1.916 -6.400 0.197 1.00 83.62 92 ASP A N 1
ATOM 732 C CA . ASP A 1 92 ? -2.717 -7.488 -0.378 1.00 83.62 92 ASP A CA 1
ATOM 733 C C . ASP A 1 92 ? -2.194 -8.866 0.058 1.00 83.62 92 ASP A C 1
ATOM 735 O O . ASP A 1 92 ? -2.951 -9.703 0.552 1.00 83.62 92 ASP A O 1
ATOM 739 N N . ALA A 1 93 ? -0.875 -9.079 0.008 1.00 83.94 93 ALA A N 1
ATOM 740 C CA . ALA A 1 93 ? -0.262 -10.330 0.449 1.00 83.94 93 ALA A CA 1
ATOM 741 C C . ALA A 1 93 ? -0.553 -10.649 1.929 1.00 83.94 93 ALA A C 1
ATOM 743 O O . ALA A 1 93 ? -0.818 -11.807 2.271 1.00 83.94 93 ALA A O 1
ATOM 744 N N . ILE A 1 94 ? -0.544 -9.640 2.811 1.00 82.06 94 ILE A N 1
ATOM 745 C CA . ILE A 1 94 ? -0.888 -9.820 4.229 1.00 82.06 94 ILE A CA 1
ATOM 746 C C . ILE A 1 94 ? -2.367 -10.188 4.393 1.00 82.06 94 ILE A C 1
ATOM 748 O O . ILE A 1 94 ? -2.685 -11.111 5.152 1.00 82.06 94 ILE A O 1
ATOM 752 N N . LEU A 1 95 ? -3.265 -9.492 3.691 1.00 79.19 95 LEU A N 1
ATOM 753 C CA . LEU A 1 95 ? -4.706 -9.753 3.737 1.00 79.19 95 LEU A CA 1
ATOM 754 C C . LEU A 1 95 ? -5.027 -11.171 3.245 1.00 79.19 95 LEU A C 1
ATOM 756 O O . LEU A 1 95 ? -5.712 -11.927 3.936 1.00 79.19 95 LEU A O 1
ATOM 760 N N . VAL A 1 96 ? -4.451 -11.582 2.113 1.00 81.62 96 VAL A N 1
ATOM 761 C CA . VAL A 1 96 ? -4.604 -12.934 1.558 1.00 81.62 96 VAL A CA 1
ATOM 762 C C . VAL A 1 96 ? -4.057 -13.999 2.510 1.00 81.62 96 VAL A C 1
ATOM 764 O O . VAL A 1 96 ? -4.693 -15.038 2.703 1.00 81.62 96 VAL A O 1
ATOM 767 N N . HIS A 1 97 ? -2.891 -13.770 3.124 1.00 79.12 97 HIS A N 1
ATOM 768 C CA . HIS A 1 97 ? -2.332 -14.700 4.105 1.00 79.12 97 HIS A CA 1
ATOM 769 C C . HIS A 1 97 ? -3.267 -14.871 5.311 1.00 79.12 97 HIS A C 1
ATOM 771 O O . HIS A 1 97 ? -3.511 -15.999 5.738 1.00 79.12 97 HIS A O 1
ATOM 777 N N . ARG A 1 98 ? -3.845 -13.779 5.832 1.00 75.19 98 ARG A N 1
ATOM 778 C CA . ARG A 1 98 ? -4.821 -13.845 6.931 1.00 75.19 98 ARG A CA 1
ATOM 779 C C . ARG A 1 98 ? -6.087 -14.597 6.551 1.00 75.19 98 ARG A C 1
ATOM 781 O O . ARG A 1 98 ? -6.465 -15.505 7.281 1.00 75.19 98 ARG A O 1
ATOM 788 N N . LEU A 1 99 ? -6.684 -14.297 5.396 1.00 76.56 99 LEU A N 1
ATOM 789 C CA . LEU A 1 99 ? -7.869 -15.012 4.907 1.00 76.56 99 LEU A CA 1
ATOM 790 C C . LEU A 1 99 ? -7.628 -16.525 4.836 1.00 76.56 99 LEU A C 1
ATOM 792 O O . LEU A 1 99 ? -8.489 -17.314 5.224 1.00 76.56 99 LEU A O 1
ATOM 796 N N . LYS A 1 100 ? -6.436 -16.941 4.389 1.00 76.12 100 LYS A N 1
ATOM 797 C CA . LYS A 1 100 ? -6.037 -18.354 4.384 1.00 76.12 100 LYS A CA 1
ATOM 798 C C . LYS A 1 100 ? -5.918 -18.925 5.799 1.00 76.12 100 LYS A C 1
ATOM 800 O O . LYS A 1 100 ? -6.431 -20.014 6.038 1.00 76.12 100 LYS A O 1
ATOM 805 N N . CYS A 1 101 ? -5.278 -18.218 6.730 1.00 73.50 101 CYS A N 1
ATOM 806 C CA . CYS A 1 101 ? -5.177 -18.653 8.126 1.00 73.50 101 CYS A CA 1
ATOM 807 C C . CYS A 1 101 ? -6.554 -18.795 8.790 1.00 73.50 101 CYS A C 1
ATOM 809 O O . CYS A 1 101 ? -6.826 -19.821 9.408 1.00 73.50 101 CYS A O 1
ATOM 811 N N . ASP A 1 102 ? -7.440 -17.817 8.609 1.00 72.69 102 ASP A N 1
ATOM 812 C CA . ASP A 1 102 ? -8.791 -17.834 9.174 1.00 72.69 102 ASP A CA 1
ATOM 813 C C . ASP A 1 102 ? -9.645 -18.956 8.574 1.00 72.69 102 ASP A C 1
ATOM 815 O O . ASP A 1 102 ? -10.441 -19.579 9.276 1.00 72.69 102 ASP A O 1
ATOM 819 N N . TYR A 1 103 ? -9.467 -19.249 7.283 1.00 70.50 103 TYR A N 1
ATOM 820 C CA . TYR A 1 103 ? -10.125 -20.376 6.625 1.00 70.50 103 TYR A CA 1
ATOM 821 C C . TYR A 1 103 ? -9.642 -21.730 7.166 1.00 70.50 103 TYR A C 1
ATOM 823 O O . TYR A 1 103 ? -10.448 -22.642 7.336 1.00 70.50 103 TYR A O 1
ATOM 831 N N . ILE A 1 104 ? -8.345 -21.862 7.459 1.00 66.44 104 ILE A N 1
ATOM 832 C CA . ILE A 1 104 ? -7.767 -23.085 8.035 1.00 66.44 104 ILE A CA 1
ATOM 833 C C . ILE A 1 104 ? -8.240 -23.290 9.480 1.00 66.44 104 ILE A C 1
ATOM 835 O O . ILE A 1 104 ? -8.548 -24.414 9.848 1.00 66.44 104 ILE A O 1
ATOM 839 N N . LEU A 1 105 ? -8.343 -22.228 10.284 1.00 60.41 105 LEU A N 1
ATOM 840 C CA . LEU A 1 105 ? -8.766 -22.313 11.692 1.00 60.41 105 LEU A CA 1
ATOM 841 C C . LEU A 1 105 ? -10.277 -22.541 11.879 1.00 60.41 105 LEU A C 1
ATOM 843 O O . LEU A 1 105 ? -10.708 -22.895 12.973 1.00 60.41 105 LEU A O 1
ATOM 847 N N . LYS A 1 106 ? -11.088 -22.318 10.838 1.00 58.53 106 LYS A N 1
ATOM 848 C CA . LYS A 1 106 ? -12.541 -22.573 10.838 1.00 58.53 106 LYS A CA 1
ATOM 849 C C . LYS A 1 106 ? -12.922 -23.975 10.338 1.00 58.53 106 LYS A C 1
ATOM 851 O O . LYS A 1 106 ? -14.116 -24.265 10.258 1.00 58.53 106 LYS A O 1
ATOM 856 N N . LYS A 1 107 ? -11.946 -24.809 9.971 1.00 50.28 107 LYS A N 1
ATOM 857 C CA . LYS A 1 107 ? -12.125 -26.195 9.516 1.00 50.28 107 LYS A CA 1
ATOM 858 C C . LYS A 1 107 ? -11.696 -27.178 10.595 1.00 50.28 107 LYS A C 1
ATOM 860 O O . LYS A 1 107 ? -12.361 -28.232 10.676 1.00 50.28 107 LYS A O 1
#

Foldseek 3Di:
DPPDCPPVNVVVVVVVVVVVVVPDPPPPPPVVVVVVVVQQQAQVCVVDPPVVLVVLVVLVVVCVVVVVDPDCVVVVCSVVSRHGPNNSVVSVVVVVVVVVVVVVVVD